Protein AF-A0A7J8MXB5-F1 (afdb_monomer_lite)

InterPro domains:
  IPR004883 Lateral organ boundaries, LOB [PF03195] (1-65)
  IPR004883 Lateral organ boundaries, LOB [PS50891] (1-70)

Structure (mmCIF, N/CA/C/O backbone):
data_AF-A0A7J8MXB5-F1
#
_entry.id   AF-A0A7J8MXB5-F1
#
loop_
_atom_site.group_PDB
_atom_site.id
_atom_site.type_symbol
_atom_site.label_atom_id
_atom_site.label_alt_id
_atom_site.label_comp_id
_atom_site.label_asym_id
_atom_site.label_entity_id
_atom_site.label_seq_id
_atom_site.pdbx_PDB_ins_code
_atom_site.Cartn_x
_atom_site.Cartn_y
_atom_site.Cartn_z
_atom_site.occupancy
_atom_site.B_iso_or_equiv
_atom_site.auth_seq_id
_atom_site.auth_comp_id
_atom_site.auth_asym_id
_atom_site.auth_atom_id
_atom_site.pdbx_PDB_model_num
ATOM 1 N N . MET A 1 1 ? 14.867 -11.704 -12.154 1.00 53.66 1 MET A N 1
ATOM 2 C CA . MET A 1 1 ? 14.659 -10.820 -13.336 1.00 53.66 1 MET A CA 1
ATOM 3 C C . MET A 1 1 ? 13.884 -11.585 -14.400 1.00 53.66 1 MET A C 1
ATOM 5 O O . MET A 1 1 ? 14.444 -12.174 -15.319 1.00 53.66 1 MET A O 1
ATOM 9 N N . HIS A 1 2 ? 12.575 -11.680 -14.184 1.00 57.00 2 HIS A N 1
ATOM 10 C CA . HIS A 1 2 ? 11.667 -12.396 -15.070 1.00 57.00 2 HIS A CA 1
ATOM 11 C C . HIS A 1 2 ? 11.411 -11.566 -16.338 1.00 57.00 2 HIS A C 1
ATOM 13 O O . HIS A 1 2 ? 11.584 -10.350 -16.332 1.00 57.00 2 HIS A O 1
ATOM 19 N N . LYS A 1 3 ? 10.995 -12.223 -17.426 1.00 61.03 3 LYS A N 1
ATOM 20 C CA . LYS A 1 3 ? 10.755 -11.706 -18.795 1.00 61.03 3 LYS A CA 1
ATOM 21 C C . LYS A 1 3 ? 9.929 -10.403 -18.938 1.00 61.03 3 LYS A C 1
ATOM 23 O O . LYS A 1 3 ? 9.756 -9.943 -20.058 1.00 61.03 3 LYS A O 1
ATOM 28 N N . LEU A 1 4 ? 9.416 -9.837 -17.846 1.00 62.06 4 LEU A N 1
ATOM 29 C CA . LEU A 1 4 ? 8.468 -8.723 -17.781 1.00 62.06 4 LEU A CA 1
ATOM 30 C C . LEU A 1 4 ? 9.006 -7.396 -18.324 1.00 62.06 4 LEU A C 1
ATOM 32 O O . LEU A 1 4 ? 8.323 -6.754 -19.112 1.00 62.06 4 LEU A O 1
ATOM 36 N N . PHE A 1 5 ? 10.211 -6.976 -17.932 1.00 65.62 5 PHE A N 1
ATOM 37 C CA . PHE A 1 5 ? 10.721 -5.659 -18.347 1.00 65.62 5 PHE A CA 1
ATOM 38 C C . PHE A 1 5 ? 11.669 -5.733 -19.543 1.00 65.62 5 PHE A C 1
ATOM 40 O O . PHE A 1 5 ? 11.695 -4.820 -20.365 1.00 65.62 5 PHE A O 1
ATOM 47 N N . GLY A 1 6 ? 12.425 -6.825 -19.673 1.00 81.62 6 GLY A N 1
ATOM 48 C CA . GLY A 1 6 ? 13.492 -6.944 -20.664 1.00 81.62 6 GLY A CA 1
ATOM 49 C C . GLY A 1 6 ? 14.683 -6.028 -20.343 1.00 81.62 6 GLY A C 1
ATOM 50 O O . GLY A 1 6 ? 14.540 -4.847 -20.023 1.00 81.62 6 GLY A O 1
ATOM 51 N N . MET A 1 7 ? 15.900 -6.564 -20.447 1.00 83.50 7 MET A N 1
ATOM 52 C CA . MET A 1 7 ? 17.116 -5.848 -20.032 1.00 83.50 7 MET A CA 1
ATOM 53 C C . MET A 1 7 ? 17.335 -4.526 -20.781 1.00 83.50 7 MET A C 1
ATOM 55 O O . MET A 1 7 ? 17.781 -3.553 -20.181 1.00 83.50 7 MET A O 1
ATOM 59 N N . ALA A 1 8 ? 16.977 -4.453 -22.067 1.00 87.19 8 ALA A N 1
ATOM 60 C CA . ALA A 1 8 ? 17.125 -3.233 -22.861 1.00 87.19 8 ALA A CA 1
ATOM 61 C C . ALA A 1 8 ? 16.284 -2.065 -22.312 1.00 87.19 8 ALA A C 1
ATOM 63 O O . ALA A 1 8 ? 16.777 -0.939 -22.225 1.00 87.19 8 ALA A O 1
ATOM 64 N N . ASN A 1 9 ? 15.047 -2.332 -21.884 1.00 88.12 9 ASN A N 1
ATOM 65 C CA . ASN A 1 9 ? 14.165 -1.302 -21.334 1.00 88.12 9 ASN A CA 1
ATOM 66 C C . ASN A 1 9 ? 14.612 -0.875 -19.936 1.00 88.12 9 ASN A C 1
ATOM 68 O O . ASN A 1 9 ? 14.613 0.319 -19.642 1.00 88.12 9 ASN A O 1
ATOM 72 N N . VAL A 1 10 ? 15.066 -1.821 -19.106 1.00 90.88 10 VAL A N 1
ATOM 73 C CA . VAL A 1 10 ? 15.642 -1.504 -17.790 1.00 90.88 10 VAL A CA 1
ATOM 74 C C . VAL A 1 10 ? 16.877 -0.626 -17.941 1.00 90.88 10 VAL A C 1
ATOM 76 O O . VAL A 1 10 ? 16.955 0.429 -17.323 1.00 90.88 10 VAL A O 1
ATOM 79 N N . ILE A 1 11 ? 17.811 -0.984 -18.824 1.00 91.38 11 ILE A N 1
ATOM 80 C CA . ILE A 1 11 ? 19.003 -0.169 -19.082 1.00 91.38 11 ILE A CA 1
ATOM 81 C C . ILE A 1 11 ? 18.613 1.228 -19.592 1.00 91.38 11 ILE A C 1
ATOM 83 O O . ILE A 1 11 ? 19.203 2.222 -19.165 1.00 91.38 11 ILE A O 1
ATOM 87 N N . LYS A 1 12 ? 17.616 1.326 -20.483 1.00 93.31 12 LYS A N 1
ATOM 88 C CA . LYS A 1 12 ? 17.109 2.614 -20.979 1.00 93.31 12 LYS A CA 1
ATOM 89 C C . LYS A 1 12 ? 16.546 3.471 -19.843 1.00 93.31 12 LYS A C 1
ATOM 91 O O . LYS A 1 12 ? 16.891 4.645 -19.775 1.00 93.31 12 LYS A O 1
ATOM 96 N N . LEU A 1 13 ? 15.752 2.886 -18.944 1.00 92.56 13 LEU A N 1
ATOM 97 C CA . LEU A 1 13 ? 15.196 3.555 -17.765 1.00 92.56 13 LEU A CA 1
ATOM 98 C C . LEU A 1 13 ? 16.296 4.023 -16.804 1.00 92.56 13 LEU A C 1
ATOM 100 O O . LEU A 1 13 ? 16.325 5.185 -16.424 1.00 92.56 13 LEU A O 1
ATOM 104 N N . ILE A 1 14 ? 17.254 3.163 -16.458 1.00 94.94 14 ILE A N 1
ATOM 105 C CA . ILE A 1 14 ? 18.340 3.524 -15.535 1.00 94.94 14 ILE A CA 1
ATOM 106 C C . ILE A 1 14 ? 19.202 4.669 -16.090 1.00 94.94 14 ILE A C 1
ATOM 108 O O . ILE A 1 14 ? 19.686 5.512 -15.334 1.00 94.94 14 ILE A O 1
ATOM 112 N N . ARG A 1 15 ? 19.375 4.748 -17.414 1.00 94.38 15 ARG A N 1
ATOM 113 C CA . ARG A 1 15 ? 20.119 5.838 -18.066 1.00 94.38 15 ARG A CA 1
ATOM 114 C C . ARG A 1 15 ? 19.418 7.198 -17.996 1.00 94.38 15 ARG A C 1
ATOM 116 O O . ARG A 1 15 ? 20.116 8.201 -18.107 1.00 94.38 15 ARG A O 1
ATOM 123 N N . THR A 1 16 ? 18.096 7.262 -17.805 1.00 95.31 16 THR A N 1
ATOM 124 C CA . THR A 1 16 ? 17.389 8.552 -17.659 1.00 95.31 16 THR A CA 1
ATOM 125 C C . THR A 1 16 ? 17.649 9.204 -16.301 1.00 95.31 16 THR A C 1
ATOM 127 O O . THR A 1 16 ? 17.537 10.423 -16.159 1.00 95.31 16 THR A O 1
ATOM 130 N N . LEU A 1 17 ? 18.038 8.408 -15.303 1.00 95.38 17 LEU A N 1
ATOM 131 C CA . LEU A 1 17 ? 18.359 8.882 -13.965 1.00 95.38 17 LEU A CA 1
ATOM 132 C C . LEU A 1 17 ? 19.754 9.522 -13.970 1.00 95.38 17 LEU A C 1
ATOM 134 O O . LEU A 1 17 ? 20.738 8.897 -14.361 1.00 95.38 17 LEU A O 1
ATOM 138 N N . LYS A 1 18 ? 19.857 10.782 -13.535 1.00 93.19 18 LYS A N 1
ATOM 139 C CA . LYS A 1 18 ? 21.147 11.496 -13.442 1.00 93.19 18 LYS A CA 1
ATOM 140 C C . LYS A 1 18 ? 21.919 11.139 -12.170 1.00 93.19 18 LYS A C 1
ATOM 142 O O . LYS A 1 18 ? 23.135 11.004 -12.206 1.00 93.19 18 LYS A O 1
ATOM 147 N N . ASP A 1 19 ? 21.195 10.962 -11.073 1.00 95.62 19 ASP A N 1
ATOM 148 C CA . ASP A 1 19 ? 21.736 10.678 -9.745 1.00 95.62 19 ASP A CA 1
ATOM 149 C C . ASP A 1 19 ? 22.098 9.184 -9.601 1.00 95.62 19 ASP A C 1
ATOM 151 O O . ASP A 1 19 ? 21.213 8.334 -9.759 1.00 95.62 19 ASP A O 1
ATOM 155 N N . PRO A 1 20 ? 23.365 8.842 -9.296 1.00 91.94 20 PRO A N 1
ATOM 156 C CA . PRO A 1 20 ? 23.789 7.462 -9.067 1.00 91.94 20 PRO A CA 1
ATOM 157 C C . PRO A 1 20 ? 23.005 6.744 -7.960 1.00 91.94 20 PRO A C 1
ATOM 159 O O . PRO A 1 20 ? 22.647 5.582 -8.133 1.00 91.94 20 PRO A O 1
ATOM 162 N N . SER A 1 21 ? 22.652 7.429 -6.867 1.00 92.44 21 SER A N 1
ATOM 163 C CA . SER A 1 21 ? 21.913 6.813 -5.754 1.00 92.44 21 SER A CA 1
ATOM 164 C C . SER A 1 21 ? 20.517 6.345 -6.185 1.00 92.44 21 SER A C 1
ATOM 166 O O . SER A 1 21 ? 20.053 5.267 -5.806 1.00 92.44 21 SER A O 1
ATOM 168 N N . LYS A 1 22 ? 19.870 7.113 -7.071 1.00 95.06 22 LYS A N 1
ATOM 169 C CA . LYS A 1 22 ? 18.563 6.773 -7.644 1.00 95.06 22 LYS A CA 1
ATOM 170 C C . LYS A 1 22 ? 18.651 5.608 -8.620 1.00 95.06 22 LYS A C 1
ATOM 172 O O . LYS A 1 22 ? 17.698 4.840 -8.694 1.00 95.06 22 LYS A O 1
ATOM 177 N N . LYS A 1 23 ? 19.767 5.447 -9.344 1.00 95.06 23 LYS A N 1
ATOM 178 C CA . LYS A 1 23 ? 19.990 4.279 -10.218 1.00 95.06 23 LYS A CA 1
ATOM 179 C C . LYS A 1 23 ? 20.019 2.989 -9.414 1.00 95.06 23 LYS A C 1
ATOM 181 O O . LYS A 1 23 ? 19.353 2.028 -9.786 1.00 95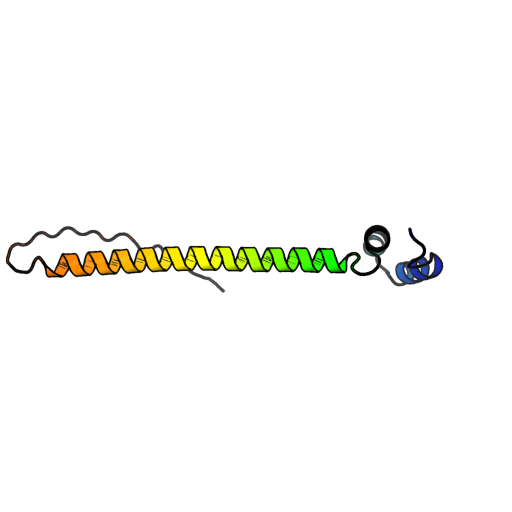.06 23 LYS A O 1
ATOM 186 N N . ASP A 1 24 ? 20.734 3.002 -8.297 1.00 93.25 24 ASP A N 1
ATOM 187 C CA . ASP A 1 24 ? 20.845 1.852 -7.405 1.00 93.25 24 ASP A CA 1
ATOM 188 C C . ASP A 1 24 ? 19.500 1.483 -6.777 1.00 93.25 24 ASP A C 1
ATOM 190 O O . ASP A 1 24 ? 19.120 0.310 -6.758 1.00 93.25 24 ASP A O 1
ATOM 194 N N . ILE A 1 25 ? 18.754 2.485 -6.299 1.00 95.38 25 ILE A N 1
ATOM 195 C CA . ILE A 1 25 ? 17.399 2.285 -5.773 1.00 95.38 25 ILE A CA 1
ATOM 196 C C . ILE A 1 25 ? 16.492 1.721 -6.867 1.00 95.38 25 ILE A C 1
ATOM 198 O O . ILE A 1 25 ? 15.878 0.681 -6.657 1.00 95.38 25 ILE A O 1
ATOM 202 N N . ALA A 1 26 ? 16.460 2.345 -8.047 1.00 94.94 26 ALA A N 1
ATOM 203 C CA . ALA A 1 26 ? 15.621 1.903 -9.154 1.00 94.94 26 ALA A CA 1
ATOM 204 C C . ALA A 1 26 ? 15.936 0.463 -9.576 1.00 94.94 26 ALA A C 1
ATOM 206 O O . ALA A 1 26 ? 15.018 -0.325 -9.774 1.00 94.94 26 ALA A O 1
ATOM 207 N N . MET A 1 27 ? 17.215 0.086 -9.661 1.00 93.75 27 MET A N 1
ATOM 208 C CA . MET A 1 27 ? 17.599 -1.278 -10.022 1.00 93.75 27 MET A CA 1
ATOM 209 C C . MET A 1 27 ? 17.114 -2.296 -8.983 1.00 93.75 27 MET A C 1
ATOM 211 O O . MET A 1 27 ? 16.540 -3.320 -9.354 1.00 93.75 27 MET A O 1
ATOM 215 N N . ARG A 1 28 ? 17.289 -2.006 -7.685 1.00 93.25 28 ARG A N 1
ATOM 216 C CA . ARG A 1 28 ? 16.777 -2.864 -6.605 1.00 93.25 28 ARG A CA 1
ATOM 217 C C . ARG A 1 28 ? 15.254 -2.975 -6.647 1.00 93.25 28 ARG A C 1
ATOM 219 O O . ARG A 1 28 ? 14.735 -4.086 -6.584 1.00 93.25 28 ARG A O 1
ATOM 226 N N . THR A 1 29 ? 14.555 -1.853 -6.807 1.00 94.00 29 THR A N 1
ATOM 227 C CA . THR A 1 29 ? 13.091 -1.817 -6.893 1.00 94.00 29 THR A CA 1
ATOM 228 C C . THR A 1 29 ? 12.586 -2.640 -8.073 1.00 94.00 29 THR A C 1
ATOM 230 O O . THR A 1 29 ? 11.743 -3.508 -7.880 1.00 94.00 29 THR A O 1
ATOM 233 N N . ILE A 1 30 ? 13.157 -2.460 -9.269 1.00 93.12 30 ILE A N 1
ATOM 234 C CA . ILE A 1 30 ? 12.762 -3.214 -10.469 1.00 93.12 30 ILE A CA 1
ATOM 235 C C . ILE A 1 30 ? 12.920 -4.719 -10.251 1.00 93.12 30 ILE A C 1
ATOM 237 O O . ILE A 1 30 ? 12.051 -5.483 -10.667 1.00 93.12 30 ILE A O 1
ATOM 241 N N . VAL A 1 31 ? 14.006 -5.167 -9.610 1.00 91.69 31 VAL A N 1
ATOM 242 C CA . VAL A 1 31 ? 14.207 -6.593 -9.301 1.00 91.69 31 VAL A CA 1
ATOM 243 C C . VAL A 1 31 ? 13.102 -7.103 -8.380 1.00 91.69 31 VAL A C 1
ATOM 245 O O . VAL A 1 31 ? 12.437 -8.080 -8.721 1.00 91.69 31 VAL A O 1
ATOM 248 N N . VAL A 1 32 ? 12.862 -6.413 -7.264 1.00 92.75 32 VAL A N 1
ATOM 249 C CA . VAL A 1 32 ? 11.855 -6.811 -6.273 1.00 92.75 32 VAL A CA 1
ATOM 250 C C . VAL A 1 32 ? 10.449 -6.832 -6.881 1.00 92.75 32 VAL A C 1
ATOM 252 O O . VAL A 1 32 ? 9.740 -7.827 -6.743 1.00 92.75 32 VAL A O 1
ATOM 255 N N . GLU A 1 33 ? 10.054 -5.790 -7.611 1.00 92.69 33 GLU A N 1
ATOM 256 C CA . GLU A 1 33 ? 8.737 -5.706 -8.254 1.00 92.69 33 GLU A CA 1
ATOM 257 C C . GLU A 1 33 ? 8.558 -6.748 -9.364 1.00 92.69 33 GLU A C 1
ATOM 259 O O . GLU A 1 33 ? 7.480 -7.331 -9.505 1.00 92.69 33 GLU A O 1
ATOM 264 N N . SER A 1 34 ? 9.617 -7.029 -10.132 1.00 91.50 34 SER A N 1
ATOM 265 C CA . SER A 1 34 ? 9.600 -8.095 -11.142 1.00 91.50 34 SER A CA 1
ATOM 266 C C . SER A 1 34 ? 9.354 -9.458 -10.511 1.00 91.50 34 SER A C 1
ATOM 268 O O . SER A 1 34 ? 8.600 -10.258 -11.059 1.00 91.50 34 SER A O 1
ATOM 270 N N . ASP A 1 35 ? 9.995 -9.731 -9.377 1.00 91.69 35 ASP A N 1
ATOM 271 C CA . ASP A 1 35 ? 9.859 -11.002 -8.674 1.00 91.69 35 ASP A CA 1
ATOM 272 C C . ASP A 1 35 ? 8.483 -11.109 -7.990 1.00 91.69 35 ASP A C 1
ATOM 274 O O . ASP A 1 35 ? 7.880 -12.182 -7.993 1.00 91.69 35 ASP A O 1
ATOM 278 N N . MET A 1 36 ? 7.935 -10.002 -7.473 1.00 93.19 36 MET A N 1
ATOM 279 C CA . MET A 1 36 ? 6.551 -9.940 -6.980 1.00 93.19 36 MET A CA 1
ATOM 280 C C . MET A 1 36 ? 5.553 -10.256 -8.092 1.00 93.19 36 MET A C 1
ATOM 282 O O . MET A 1 36 ? 4.698 -11.118 -7.914 1.00 93.19 36 MET A O 1
ATOM 286 N N . ARG A 1 37 ? 5.687 -9.623 -9.263 1.00 92.81 37 ARG A N 1
ATOM 287 C CA . ARG A 1 37 ? 4.805 -9.885 -10.408 1.00 92.81 37 ARG A CA 1
ATOM 288 C C . ARG A 1 37 ? 5.011 -11.276 -11.012 1.00 92.81 37 ARG A C 1
ATOM 290 O O . ARG A 1 37 ? 4.081 -11.846 -11.560 1.00 92.81 37 ARG A O 1
ATOM 297 N N . ALA A 1 38 ? 6.199 -11.863 -10.898 1.00 91.44 38 ALA A N 1
ATOM 298 C CA . ALA A 1 38 ? 6.403 -13.252 -11.301 1.00 91.44 38 ALA A CA 1
ATOM 299 C C . ALA A 1 38 ? 5.648 -14.242 -10.398 1.00 91.44 38 ALA A C 1
ATOM 301 O O . ALA A 1 38 ? 5.163 -15.260 -10.884 1.00 91.44 38 ALA A O 1
ATOM 302 N N . LYS A 1 39 ? 5.5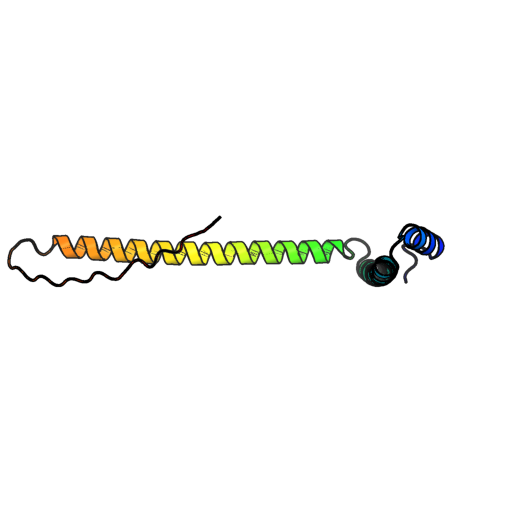48 -13.943 -9.095 1.00 91.75 39 LYS A N 1
ATOM 303 C CA . LYS A 1 39 ? 4.780 -14.734 -8.117 1.00 91.75 39 LYS A CA 1
ATOM 304 C C . LYS A 1 39 ? 3.277 -14.465 -8.190 1.00 91.75 39 LYS A C 1
ATOM 306 O O . LYS A 1 39 ? 2.486 -15.348 -7.880 1.00 91.75 39 LYS A O 1
ATOM 311 N N . ASP A 1 40 ? 2.904 -13.253 -8.580 1.00 93.94 40 ASP A N 1
ATOM 312 C CA . ASP A 1 40 ? 1.531 -12.785 -8.723 1.00 93.94 40 ASP A CA 1
ATOM 313 C C . ASP A 1 40 ? 1.370 -12.016 -10.045 1.00 93.94 40 ASP A C 1
ATOM 315 O O . ASP A 1 40 ? 1.553 -10.794 -10.073 1.00 93.94 40 ASP A O 1
ATOM 319 N N . PRO A 1 41 ? 1.078 -12.719 -11.153 1.00 91.00 41 PRO A N 1
ATOM 320 C CA . PRO A 1 41 ? 1.019 -12.119 -12.485 1.00 91.00 41 PRO A CA 1
ATOM 321 C C . PRO A 1 41 ? 0.023 -10.965 -12.605 1.00 91.00 41 PRO A C 1
ATOM 323 O O . PRO A 1 41 ? 0.329 -9.966 -13.268 1.00 91.00 41 PRO A O 1
ATOM 326 N N . ASP A 1 42 ? -1.121 -11.084 -11.932 1.00 91.50 42 ASP A N 1
ATOM 327 C CA . ASP A 1 42 ? -2.220 -10.127 -12.017 1.00 91.50 42 ASP A CA 1
ATOM 328 C C . ASP A 1 42 ? -2.025 -8.974 -11.024 1.00 91.50 42 ASP A C 1
ATOM 330 O O . ASP A 1 42 ? -2.052 -7.803 -11.414 1.00 91.50 42 ASP A O 1
ATOM 334 N N . GLY A 1 43 ? -1.751 -9.287 -9.753 1.00 93.38 43 GLY A N 1
ATOM 335 C CA . GLY A 1 43 ? -1.683 -8.302 -8.674 1.00 93.38 43 GLY A CA 1
ATOM 336 C C . GLY A 1 43 ? -0.291 -7.729 -8.392 1.00 93.38 43 GLY A C 1
ATOM 337 O O . GLY A 1 43 ? -0.185 -6.576 -7.983 1.00 93.38 43 GLY A O 1
ATOM 338 N N . GLY A 1 44 ? 0.790 -8.473 -8.634 1.00 93.81 44 GLY A N 1
ATOM 339 C CA . GLY A 1 44 ? 2.174 -8.078 -8.346 1.00 93.81 44 GLY A CA 1
ATOM 340 C C . GLY A 1 44 ? 2.363 -7.289 -7.040 1.00 93.81 44 GLY A C 1
ATOM 341 O O . GLY A 1 44 ? 1.850 -7.644 -5.981 1.00 93.81 44 GLY A O 1
ATOM 342 N N . CYS A 1 45 ? 3.107 -6.182 -7.117 1.00 94.56 45 CYS A N 1
ATOM 343 C CA . CYS A 1 45 ? 3.272 -5.256 -5.992 1.00 94.56 45 CYS A CA 1
ATOM 344 C C . CYS A 1 45 ? 1.990 -4.475 -5.648 1.00 94.56 45 CYS A C 1
ATOM 346 O O . CYS A 1 45 ? 1.835 -4.042 -4.509 1.00 94.56 45 CYS A O 1
ATOM 348 N N . TYR A 1 46 ? 1.056 -4.321 -6.593 1.00 96.12 46 TYR A N 1
ATOM 349 C CA . TYR A 1 46 ? -0.185 -3.574 -6.383 1.00 96.12 46 TYR A CA 1
ATOM 350 C C . TYR A 1 46 ? -1.069 -4.229 -5.318 1.00 96.12 46 TYR A C 1
ATOM 352 O O . TYR A 1 46 ? -1.540 -3.539 -4.419 1.00 96.12 46 TYR A O 1
ATOM 360 N N . ARG A 1 47 ? -1.203 -5.561 -5.334 1.00 96.62 47 ARG A N 1
ATOM 361 C CA . ARG A 1 47 ? -1.966 -6.285 -4.304 1.00 96.62 47 ARG A CA 1
ATOM 362 C C . ARG A 1 47 ? -1.386 -6.096 -2.901 1.00 96.62 47 ARG A C 1
ATOM 364 O O . ARG A 1 47 ? -2.138 -5.952 -1.947 1.00 96.62 47 ARG A O 1
ATOM 371 N N . ILE A 1 48 ? -0.058 -6.051 -2.776 1.00 96.00 48 ILE A N 1
ATOM 372 C CA . ILE A 1 48 ? 0.612 -5.794 -1.490 1.00 96.00 48 ILE A CA 1
ATOM 373 C C . ILE A 1 48 ? 0.291 -4.380 -0.995 1.00 96.00 48 ILE A C 1
ATOM 375 O O . ILE A 1 48 ? -0.000 -4.192 0.181 1.00 96.00 48 ILE A O 1
ATOM 379 N N . ILE A 1 49 ? 0.320 -3.390 -1.888 1.00 97.25 49 ILE A N 1
ATOM 380 C CA . ILE A 1 49 ? -0.022 -2.004 -1.547 1.00 97.25 49 ILE A CA 1
ATOM 381 C C . ILE A 1 49 ? -1.479 -1.908 -1.082 1.00 97.25 49 ILE A C 1
ATOM 383 O O . ILE A 1 49 ? -1.736 -1.293 -0.051 1.00 97.25 49 ILE A O 1
ATOM 387 N N . GLN A 1 50 ? -2.411 -2.541 -1.799 1.00 98.12 50 GLN A N 1
ATOM 388 C CA . GLN A 1 50 ? -3.828 -2.553 -1.424 1.00 98.12 50 GLN A CA 1
ATOM 389 C C . GLN A 1 50 ? -4.064 -3.211 -0.063 1.00 98.12 50 GLN A C 1
ATOM 391 O O . GLN A 1 50 ? -4.815 -2.687 0.750 1.00 98.12 50 GLN A O 1
ATOM 396 N N . GLU A 1 51 ? -3.396 -4.332 0.202 1.00 97.62 51 GLU A N 1
ATOM 397 C CA . GLU A 1 51 ? -3.482 -5.019 1.490 1.00 97.62 51 GLU A CA 1
ATOM 398 C C . GLU A 1 51 ? -2.986 -4.124 2.637 1.00 97.62 51 GLU A C 1
ATOM 400 O O . GLU A 1 51 ? -3.645 -4.003 3.666 1.00 97.62 51 GLU A O 1
ATOM 405 N N . LEU A 1 52 ? -1.860 -3.429 2.448 1.00 98.38 52 LEU A N 1
ATOM 406 C CA . LEU A 1 52 ? -1.347 -2.486 3.445 1.00 98.38 52 LEU A CA 1
ATOM 407 C C . LEU A 1 52 ? -2.289 -1.295 3.659 1.00 98.38 52 LEU A C 1
ATOM 409 O O . LEU A 1 52 ? -2.481 -0.875 4.797 1.00 98.38 52 LEU A O 1
ATOM 413 N N . GLN A 1 53 ? -2.888 -0.765 2.591 1.00 98.69 53 GLN A N 1
ATOM 414 C CA . GLN A 1 53 ? -3.882 0.308 2.685 1.00 98.69 53 GLN A CA 1
ATOM 415 C C . GLN A 1 53 ? -5.108 -0.144 3.477 1.00 98.69 53 GLN A C 1
ATOM 417 O O . GLN A 1 53 ? -5.505 0.534 4.420 1.00 98.69 53 GLN A O 1
ATOM 422 N N . HIS A 1 54 ? -5.636 -1.329 3.174 1.00 98.56 54 HIS A N 1
ATOM 423 C CA . HIS A 1 54 ? -6.756 -1.897 3.913 1.00 98.56 54 HIS A CA 1
ATOM 424 C C . HIS A 1 54 ? -6.424 -2.098 5.398 1.00 98.56 54 HIS A C 1
ATOM 426 O O . HIS A 1 54 ? -7.221 -1.762 6.271 1.00 98.56 54 HIS A O 1
ATOM 432 N N . GLN A 1 55 ? -5.218 -2.586 5.708 1.00 98.69 55 GLN A N 1
ATOM 433 C CA . GLN A 1 55 ? -4.775 -2.723 7.094 1.00 98.69 55 GLN A CA 1
ATOM 434 C C . GLN A 1 55 ? -4.701 -1.378 7.819 1.00 98.69 55 GLN A C 1
ATOM 436 O O . GLN A 1 55 ? -5.076 -1.318 8.988 1.00 98.69 55 GLN A O 1
ATOM 441 N N . ILE A 1 56 ? -4.240 -0.313 7.159 1.00 98.75 56 ILE A N 1
ATOM 442 C CA . ILE A 1 56 ? -4.237 1.038 7.736 1.00 98.75 56 ILE A CA 1
ATOM 443 C C . ILE A 1 56 ? -5.672 1.469 8.056 1.00 98.75 56 ILE A C 1
ATOM 445 O O . ILE A 1 56 ? -5.956 1.779 9.211 1.00 98.75 56 ILE A O 1
ATOM 449 N N . GLU A 1 57 ? -6.583 1.381 7.087 1.00 98.69 57 GLU A N 1
ATOM 450 C CA . GLU A 1 57 ? -7.994 1.760 7.254 1.00 98.69 57 GLU A CA 1
ATOM 451 C C . GLU A 1 57 ? -8.668 0.993 8.404 1.00 98.69 57 GLU A C 1
ATOM 453 O O . GLU A 1 57 ? -9.365 1.574 9.237 1.00 98.69 57 GLU A O 1
ATOM 458 N N . CYS A 1 58 ? -8.430 -0.320 8.504 1.00 98.62 58 CYS A N 1
ATOM 459 C CA . CYS A 1 58 ? -8.960 -1.127 9.600 1.00 98.62 58 CYS A CA 1
ATOM 460 C C . CYS A 1 58 ? -8.450 -0.665 10.969 1.00 98.62 58 CYS A C 1
ATOM 462 O O . CYS A 1 58 ? -9.215 -0.657 11.935 1.00 98.62 58 CYS A O 1
ATOM 464 N N . LYS A 1 59 ? -7.169 -0.294 11.070 1.00 98.62 59 LYS A N 1
ATOM 465 C CA . LYS A 1 59 ? -6.580 0.161 12.336 1.00 98.62 59 LYS A CA 1
ATOM 466 C C . LYS A 1 59 ? -7.042 1.559 12.719 1.00 98.62 59 LYS A C 1
ATOM 468 O O . LYS A 1 59 ? -7.277 1.801 13.900 1.00 98.62 59 LYS A O 1
ATOM 473 N N . GLU A 1 60 ? -7.227 2.447 11.752 1.00 98.62 60 GLU A N 1
ATOM 474 C CA . GLU A 1 60 ? -7.825 3.763 11.992 1.00 98.62 60 GLU A CA 1
ATOM 475 C C . GLU A 1 60 ? -9.262 3.619 12.518 1.00 98.62 60 GLU A C 1
ATOM 477 O O . GLU A 1 60 ? -9.590 4.173 13.566 1.00 98.62 60 GLU A O 1
ATOM 482 N N . ALA A 1 61 ? -10.080 2.762 11.896 1.00 98.31 61 ALA A N 1
ATOM 483 C CA . ALA A 1 61 ? -11.439 2.487 12.367 1.00 98.31 61 ALA A CA 1
ATOM 484 C C . ALA A 1 61 ? -11.479 1.864 13.779 1.00 98.31 61 ALA A C 1
ATOM 486 O O . ALA A 1 61 ? -12.378 2.152 14.578 1.00 98.31 61 ALA A O 1
ATOM 487 N N . GLU A 1 62 ? -10.512 1.003 14.111 1.00 98.50 62 GLU A N 1
ATOM 488 C CA . GLU A 1 62 ? -10.373 0.435 15.455 1.00 98.50 62 GLU A CA 1
ATOM 489 C C . GLU A 1 62 ? -10.056 1.518 16.497 1.00 98.50 62 GLU A C 1
ATOM 491 O O . GLU A 1 62 ? -10.685 1.555 17.561 1.00 98.50 62 GLU A O 1
ATOM 496 N N . LEU A 1 63 ? -9.132 2.431 16.181 1.00 98.50 63 LEU A N 1
ATOM 497 C CA . LEU A 1 63 ? -8.798 3.563 17.046 1.00 98.50 63 LEU A CA 1
ATOM 498 C C . LEU A 1 63 ? -10.000 4.482 17.265 1.00 98.50 63 LEU A C 1
ATOM 500 O O . LEU A 1 63 ? -10.308 4.817 18.411 1.00 98.50 63 LEU A O 1
ATOM 504 N N . ASP A 1 64 ? -10.727 4.823 16.204 1.00 98.19 64 ASP A N 1
ATOM 505 C CA . ASP A 1 64 ? -11.925 5.662 16.289 1.00 98.19 64 ASP A CA 1
ATOM 506 C C . ASP A 1 64 ? -12.981 5.052 17.214 1.00 98.19 64 ASP A C 1
ATOM 508 O O . ASP A 1 64 ? -13.567 5.737 18.060 1.00 98.19 64 ASP A O 1
ATOM 512 N N . LYS A 1 65 ? -13.178 3.732 17.133 1.00 98.19 65 LYS A N 1
ATOM 513 C CA . LYS A 1 65 ? -14.086 3.008 18.028 1.00 98.19 65 LYS A CA 1
ATOM 514 C C . LYS A 1 65 ? -13.648 3.095 19.492 1.00 98.19 65 LYS A C 1
ATOM 516 O O . LYS A 1 65 ? -14.496 3.244 20.381 1.00 98.19 65 LYS A O 1
ATOM 521 N N . ILE A 1 66 ? -12.348 2.997 19.766 1.00 98.25 66 ILE A N 1
ATOM 522 C CA . ILE A 1 66 ? -11.804 3.134 21.123 1.00 98.25 66 ILE A CA 1
ATOM 523 C C . ILE A 1 66 ? -12.030 4.559 21.635 1.00 98.25 66 ILE A C 1
ATOM 525 O O . ILE A 1 66 ? -12.560 4.729 22.737 1.00 98.25 66 ILE A O 1
ATOM 529 N N . TYR A 1 67 ? -11.710 5.580 20.837 1.00 97.88 67 TYR A N 1
ATOM 530 C CA . TYR A 1 67 ? -11.937 6.977 21.209 1.00 97.88 67 TYR A CA 1
ATOM 531 C C . TYR A 1 67 ? -13.411 7.272 21.482 1.00 97.88 67 TYR A C 1
ATOM 533 O O . TYR A 1 67 ? -13.737 7.863 22.516 1.00 97.88 67 TYR A O 1
ATOM 541 N N . TYR A 1 68 ? -14.306 6.792 20.618 1.00 97.56 68 TYR A N 1
ATOM 542 C CA . TYR A 1 68 ? -15.748 6.898 20.818 1.00 97.56 68 TYR A CA 1
ATOM 543 C C . TYR A 1 68 ? -16.188 6.249 22.138 1.00 97.56 68 TYR A C 1
ATOM 545 O O . TYR A 1 68 ? -16.924 6.850 22.923 1.00 97.56 68 TYR A O 1
ATOM 553 N N . THR A 1 69 ? -15.693 5.042 22.425 1.00 97.62 69 THR A N 1
ATOM 554 C CA . THR A 1 69 ? -16.016 4.316 23.662 1.00 97.62 69 THR A CA 1
ATOM 555 C C . THR A 1 69 ? -15.547 5.087 24.894 1.00 97.62 69 THR A C 1
ATOM 557 O O . THR A 1 69 ? -16.313 5.261 25.840 1.00 97.62 69 THR A O 1
ATOM 560 N N . ILE A 1 70 ? -14.318 5.611 24.878 1.00 97.19 70 ILE A N 1
ATOM 561 C CA . ILE A 1 70 ? -13.773 6.425 25.972 1.00 97.19 70 ILE A CA 1
ATOM 562 C C . ILE A 1 70 ? -14.627 7.680 26.191 1.00 97.19 70 ILE A C 1
ATOM 564 O O . ILE A 1 70 ? -14.969 7.995 27.334 1.00 97.19 70 ILE A O 1
ATOM 568 N N . ALA A 1 71 ? -14.994 8.386 25.119 1.00 96.12 71 ALA A N 1
ATOM 569 C CA . ALA A 1 71 ? -15.830 9.580 25.198 1.00 96.12 71 ALA A CA 1
ATOM 570 C C . ALA A 1 71 ? -17.208 9.268 25.805 1.00 96.12 71 ALA A C 1
ATOM 572 O O . ALA A 1 71 ? -17.649 9.962 26.723 1.00 96.12 71 ALA A O 1
ATOM 573 N N . ASN A 1 72 ? -17.847 8.180 25.367 1.00 96.19 72 ASN A N 1
ATOM 574 C CA . ASN A 1 72 ? -19.136 7.738 25.891 1.00 96.19 72 ASN A CA 1
ATOM 575 C C . ASN A 1 72 ? -19.050 7.350 27.379 1.00 96.19 72 ASN A C 1
ATOM 577 O O . ASN A 1 72 ? -19.856 7.808 28.186 1.00 96.19 72 ASN A O 1
ATOM 581 N N . CYS A 1 73 ? -18.030 6.584 27.780 1.00 95.62 73 CYS A N 1
ATOM 582 C CA . CYS A 1 73 ? -17.796 6.225 29.183 1.00 95.62 73 CYS A CA 1
ATOM 583 C C . CYS A 1 73 ? -17.618 7.463 30.080 1.00 95.62 73 CYS A C 1
ATOM 585 O O . CYS A 1 73 ? -18.156 7.523 31.192 1.00 95.62 73 CYS A O 1
ATOM 587 N N . ARG A 1 74 ? -16.890 8.477 29.596 1.00 93.75 74 ARG A N 1
ATOM 588 C CA . ARG A 1 74 ? -16.716 9.756 30.303 1.00 93.75 74 ARG A CA 1
ATOM 589 C C . ARG A 1 74 ? -18.037 10.518 30.421 1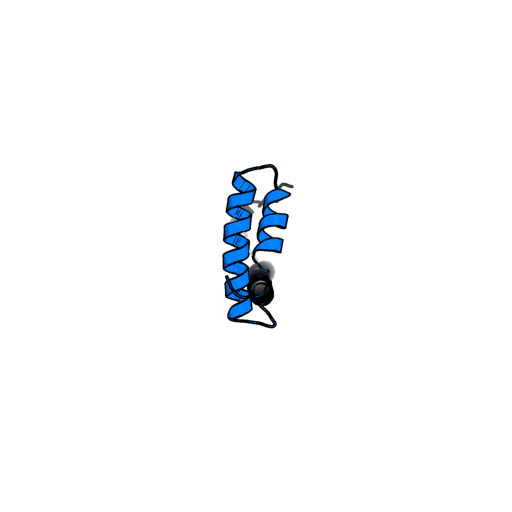.00 93.75 74 ARG A C 1
ATOM 591 O O . ARG A 1 74 ? -18.372 10.962 31.517 1.00 93.75 74 ARG A O 1
ATOM 598 N N . ALA A 1 75 ? -18.805 10.613 29.335 1.00 92.88 75 ALA A N 1
ATOM 599 C CA . ALA A 1 75 ? -20.102 11.291 29.323 1.00 92.88 75 ALA A CA 1
ATOM 600 C C . ALA A 1 75 ? -21.112 10.624 30.274 1.00 92.88 75 ALA A C 1
ATOM 602 O O . ALA A 1 75 ? -21.757 11.304 31.071 1.00 92.88 75 ALA A O 1
ATOM 603 N N . GLN A 1 76 ? -21.190 9.290 30.265 1.00 92.94 76 GLN A N 1
ATOM 604 C CA . GLN A 1 76 ? -22.039 8.522 31.183 1.00 92.94 76 GLN A CA 1
ATOM 605 C C . GLN A 1 76 ? -21.649 8.741 32.645 1.00 92.94 76 GLN A C 1
ATOM 607 O O . GLN A 1 76 ? -22.513 8.909 33.506 1.00 92.94 76 GLN A O 1
ATOM 612 N N . THR A 1 77 ? -20.346 8.767 32.932 1.00 90.94 77 THR A N 1
ATOM 613 C CA . THR A 1 77 ? -19.852 9.021 34.288 1.00 90.94 77 THR A CA 1
ATOM 614 C C . THR A 1 77 ? -20.228 10.427 34.755 1.00 90.94 77 THR A C 1
ATOM 616 O O . THR A 1 77 ? -20.731 10.578 35.867 1.00 90.94 77 THR A O 1
ATOM 619 N N . ALA A 1 78 ? -20.063 11.442 33.900 1.00 89.12 78 ALA A N 1
ATOM 620 C CA . ALA A 1 78 ? -20.463 12.816 34.198 1.00 89.12 78 ALA A CA 1
ATOM 621 C C . ALA A 1 78 ? -21.978 12.941 34.444 1.00 89.12 78 ALA A C 1
ATOM 623 O O . ALA A 1 78 ? -22.389 13.527 35.445 1.00 89.12 78 ALA A O 1
ATOM 624 N N . HIS A 1 79 ? -22.808 12.321 33.598 1.00 88.62 79 HIS A N 1
ATOM 625 C CA . HIS A 1 79 ? -24.264 12.299 33.770 1.00 88.62 79 HIS A CA 1
ATOM 626 C C . HIS A 1 79 ? -24.679 11.621 35.087 1.00 88.62 79 HIS A C 1
ATOM 628 O O . HIS A 1 79 ? -25.545 12.112 35.811 1.00 88.62 79 HIS A O 1
ATOM 634 N N . ARG A 1 80 ? -24.032 10.503 35.448 1.00 85.75 80 ARG A N 1
ATOM 635 C CA . ARG A 1 80 ? -24.300 9.800 36.712 1.00 85.75 80 ARG A CA 1
ATOM 636 C C . ARG A 1 80 ? -23.971 10.663 37.932 1.00 85.75 80 ARG A C 1
ATOM 638 O O . ARG A 1 80 ? -24.726 10.641 38.900 1.00 85.75 80 ARG A O 1
ATOM 645 N N . LEU A 1 81 ? -22.876 11.423 37.885 1.00 82.88 81 LEU A N 1
ATOM 646 C CA . LEU A 1 81 ? -22.503 12.345 38.961 1.00 82.88 81 LEU A CA 1
ATOM 647 C C . LEU A 1 81 ? -23.517 13.491 39.104 1.00 82.88 81 LEU A C 1
ATOM 649 O O . LEU A 1 81 ? -23.907 13.800 40.227 1.00 82.88 81 LEU A O 1
ATOM 653 N N . GLN A 1 82 ? -24.011 14.053 37.994 1.00 78.56 82 GLN A N 1
ATOM 654 C CA . GLN A 1 82 ? -25.056 15.090 38.014 1.00 78.56 82 GLN A CA 1
ATOM 655 C C . GLN A 1 82 ? -26.371 14.583 38.630 1.00 78.56 82 GLN A C 1
ATOM 657 O O . GLN A 1 82 ? -26.961 15.252 39.476 1.00 78.56 82 GLN A O 1
ATOM 662 N N . MET A 1 83 ? -26.798 13.364 38.281 1.00 72.06 83 MET A N 1
ATOM 663 C CA . MET A 1 83 ? -27.993 12.738 38.868 1.00 72.06 83 MET A CA 1
ATOM 664 C C . MET A 1 83 ? -27.845 12.444 40.371 1.00 72.06 83 MET A C 1
ATOM 666 O O . MET A 1 83 ?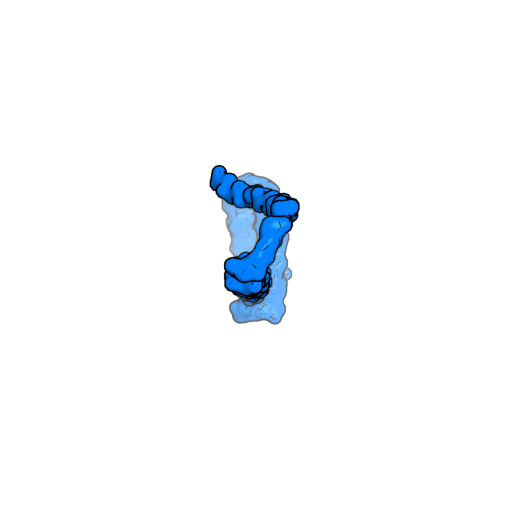 -28.844 12.403 41.086 1.00 72.06 83 MET A O 1
ATOM 670 N N . GLN A 1 84 ? -26.620 12.238 40.871 1.00 60.97 84 GLN A N 1
ATOM 671 C CA . GLN A 1 84 ? -26.363 12.095 42.310 1.00 60.97 84 GLN A CA 1
ATOM 672 C C . GLN A 1 84 ? -26.379 13.440 43.051 1.00 60.97 84 GLN A C 1
ATOM 674 O O . GLN A 1 84 ? -26.736 13.461 44.225 1.00 60.97 84 GLN A O 1
ATOM 679 N N . THR A 1 85 ? -26.061 14.562 42.390 1.00 54.50 85 THR A N 1
ATOM 680 C CA . THR A 1 85 ? -26.039 15.887 43.044 1.00 54.50 85 THR A CA 1
ATOM 681 C C . THR A 1 85 ? -27.441 16.460 43.287 1.00 54.50 85 THR A C 1
ATOM 683 O O . THR A 1 85 ? -27.613 17.256 44.197 1.00 54.50 85 THR A O 1
ATOM 686 N N . GLN A 1 86 ? -28.460 16.031 42.533 1.00 45.16 86 GLN A N 1
ATOM 687 C CA . GLN A 1 86 ? -29.854 16.473 42.722 1.00 45.16 86 GLN A CA 1
ATOM 688 C C . GLN A 1 86 ? -30.631 15.704 43.809 1.00 45.16 86 GLN A C 1
ATOM 690 O O . GLN A 1 86 ? -31.782 16.034 44.069 1.00 45.16 86 GLN A O 1
ATOM 695 N N . LYS A 1 87 ? -30.043 14.683 44.453 1.00 42.00 87 LYS A N 1
ATOM 696 C CA . LYS A 1 87 ? -30.687 13.958 45.572 1.00 42.00 87 LYS A CA 1
ATOM 697 C C . LYS A 1 87 ? -30.297 14.476 46.962 1.00 42.00 87 LYS A C 1
ATOM 699 O O . LYS A 1 87 ? -30.689 13.872 47.954 1.00 42.00 87 LYS A O 1
ATOM 704 N N . ILE A 1 88 ? -29.535 15.566 47.032 1.00 44.47 88 ILE A N 1
ATOM 705 C CA . ILE A 1 88 ? -29.108 16.216 48.276 1.00 44.47 88 ILE A CA 1
ATOM 706 C C . ILE A 1 88 ? -29.573 17.678 48.214 1.00 44.47 88 ILE A C 1
ATOM 708 O O . ILE A 1 88 ? -28.762 18.576 48.033 1.00 44.47 88 ILE A O 1
ATOM 712 N N . ASP A 1 89 ? -30.885 17.917 48.260 1.00 40.22 89 ASP A N 1
ATOM 713 C CA . ASP A 1 89 ? -31.432 19.270 48.494 1.00 40.22 89 ASP A CA 1
ATOM 714 C C . ASP A 1 89 ? -32.422 19.321 49.670 1.00 40.22 89 ASP A C 1
ATOM 716 O O . ASP A 1 89 ? -33.021 20.351 49.941 1.00 40.22 89 ASP A O 1
ATOM 720 N N . ASP A 1 90 ? -32.515 18.247 50.457 1.00 41.38 90 ASP A N 1
ATOM 721 C CA . ASP A 1 90 ? -33.123 18.299 51.788 1.00 41.38 90 ASP A CA 1
ATOM 722 C C . ASP A 1 90 ? -32.029 18.097 52.846 1.00 41.38 90 ASP A C 1
ATOM 724 O O . ASP A 1 90 ? -31.900 17.032 53.447 1.00 41.38 90 ASP A O 1
ATOM 728 N N . GLY A 1 91 ? -31.216 19.134 53.059 1.00 45.38 91 GLY A N 1
ATOM 729 C CA . GLY A 1 91 ? -30.441 19.296 54.293 1.00 45.38 91 GLY A CA 1
ATOM 730 C C . GLY A 1 91 ? -28.931 19.039 54.216 1.00 45.38 91 GLY A C 1
ATOM 731 O O . GLY A 1 91 ? -28.463 17.967 53.849 1.00 45.38 91 GLY A O 1
ATOM 732 N N . ASP A 1 92 ? -28.204 20.046 54.699 1.00 40.12 92 ASP A N 1
ATOM 733 C CA . ASP A 1 92 ? -26.830 20.037 55.207 1.00 40.12 92 ASP A CA 1
ATOM 734 C C . ASP A 1 92 ? -25.639 20.002 54.233 1.00 40.12 92 ASP A C 1
ATOM 736 O O . ASP A 1 92 ? -25.095 18.985 53.811 1.00 40.12 92 ASP A O 1
ATOM 740 N N . HIS A 1 93 ? -25.165 21.229 53.998 1.00 54.66 93 HIS A N 1
ATOM 741 C CA . HIS A 1 93 ? -23.772 21.669 53.977 1.00 54.66 93 HIS A CA 1
ATOM 742 C C . HIS A 1 93 ? -22.700 20.584 54.216 1.00 54.66 93 HIS A C 1
ATOM 744 O O . HIS A 1 93 ? -22.348 20.258 55.348 1.00 54.66 93 HIS A O 1
ATOM 750 N N . CYS A 1 94 ? -22.040 20.156 53.138 1.00 45.47 94 CYS A N 1
ATOM 751 C CA . CYS A 1 94 ? -20.638 19.753 53.202 1.00 45.47 94 CYS A CA 1
ATOM 752 C C . CYS A 1 94 ? -19.922 20.111 51.893 1.00 45.47 94 CYS A C 1
ATOM 754 O O . CYS A 1 94 ? -20.141 19.512 50.840 1.00 45.47 94 CYS A O 1
ATOM 756 N N . GLN A 1 95 ? -19.058 21.125 51.960 1.00 49.97 95 GLN A N 1
ATOM 757 C CA . GLN A 1 95 ? -18.095 21.458 50.916 1.00 49.97 95 GLN A CA 1
ATOM 758 C C . GLN A 1 95 ? -17.012 20.378 50.853 1.00 49.97 95 GLN A C 1
ATOM 760 O O . GLN A 1 95 ? -16.163 20.289 51.734 1.00 49.97 95 GLN A O 1
ATOM 765 N N . MET A 1 96 ? -16.987 19.613 49.765 1.00 43.75 96 MET A N 1
ATOM 766 C CA . MET A 1 96 ? -15.799 18.877 49.339 1.00 43.75 96 MET A CA 1
ATOM 767 C C . MET A 1 96 ? -15.517 19.226 47.882 1.00 43.75 96 MET A C 1
ATOM 769 O O . MET A 1 96 ? -16.189 18.780 46.952 1.00 43.75 96 MET A O 1
ATOM 773 N N . MET A 1 97 ? -14.518 20.088 47.702 1.00 49.84 97 MET A N 1
ATOM 774 C CA . MET A 1 97 ? -13.927 20.380 46.407 1.00 49.84 97 ME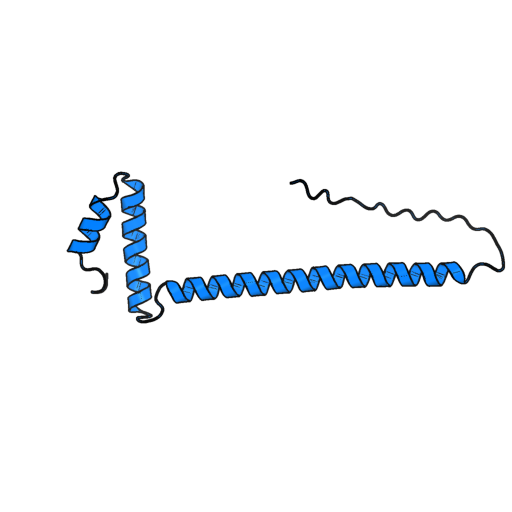T A CA 1
ATOM 775 C C . MET A 1 97 ? -13.305 19.100 45.853 1.00 49.84 97 MET A C 1
ATOM 777 O O . MET A 1 97 ? -12.324 18.601 46.394 1.00 49.84 97 MET A O 1
ATOM 781 N N . ASN A 1 98 ? -13.828 18.612 44.734 1.00 41.84 98 ASN A N 1
ATOM 782 C CA . ASN A 1 98 ? -13.115 17.668 43.884 1.00 41.84 98 ASN A CA 1
ATOM 783 C C . ASN A 1 98 ? -13.017 18.267 42.479 1.00 41.84 98 ASN A C 1
ATOM 785 O O . ASN A 1 98 ? -13.708 17.873 41.542 1.00 41.84 98 ASN A O 1
ATOM 789 N N . LYS A 1 99 ? -12.167 19.294 42.350 1.00 52.56 99 LYS A N 1
ATOM 790 C CA . LYS A 1 99 ? -11.635 19.683 41.044 1.00 52.56 99 LYS A CA 1
ATOM 791 C C . LYS A 1 99 ? -10.580 18.649 40.673 1.00 52.56 99 LYS A C 1
ATOM 793 O O . LYS A 1 99 ? -9.484 18.689 41.223 1.00 52.56 99 LYS A O 1
ATOM 798 N N . LEU A 1 100 ? -10.889 17.763 39.731 1.00 41.56 100 LEU A N 1
ATOM 799 C CA . LEU A 1 100 ? -9.835 17.075 38.992 1.00 41.56 100 LEU A CA 1
ATOM 800 C C . LEU A 1 100 ? -9.512 17.904 37.737 1.00 41.56 100 LEU A C 1
ATOM 802 O O . LEU A 1 100 ? -10.445 18.319 37.044 1.00 41.56 100 LEU A O 1
ATOM 806 N N . PRO A 1 101 ? -8.232 18.215 37.463 1.00 46.47 101 PRO A N 1
ATOM 807 C CA . PRO A 1 101 ? -7.870 19.165 36.427 1.00 46.47 101 PRO A CA 1
ATOM 808 C C . PRO A 1 101 ? -8.074 18.537 35.051 1.00 46.47 101 PRO A C 1
ATOM 810 O O . PRO A 1 101 ? -7.557 17.458 34.759 1.00 46.47 101 PRO A O 1
ATOM 813 N N . LEU A 1 102 ? -8.803 19.244 34.190 1.00 49.34 102 LEU A N 1
ATOM 814 C CA . LEU A 1 102 ? -8.749 19.017 32.754 1.00 49.34 102 LEU A CA 1
ATOM 815 C C . LEU A 1 102 ? -7.358 19.456 32.290 1.00 49.34 102 LEU A C 1
ATOM 817 O O . LEU A 1 102 ? -7.104 20.645 32.116 1.00 49.34 102 LEU A O 1
ATOM 821 N N . ILE A 1 103 ? -6.444 18.500 32.138 1.00 48.72 103 ILE A N 1
ATOM 822 C CA . ILE A 1 103 ? -5.234 18.720 31.348 1.00 48.72 103 ILE A CA 1
ATOM 823 C C . ILE A 1 103 ? -5.710 18.807 29.900 1.00 48.72 103 ILE A C 1
ATOM 825 O O . ILE A 1 103 ? -6.193 17.825 29.330 1.00 48.72 103 ILE A O 1
ATOM 829 N N . GLY A 1 104 ? -5.661 20.024 29.362 1.00 45.16 104 GLY A N 1
ATOM 830 C CA . GLY A 1 104 ? -5.913 20.297 27.960 1.00 45.16 104 GLY A CA 1
ATOM 831 C C . GLY A 1 104 ? -4.890 19.561 27.109 1.00 45.16 104 GLY A C 1
ATOM 832 O O . GLY A 1 104 ? -3.691 19.650 27.352 1.00 45.16 104 GLY A O 1
ATOM 833 N N . PHE A 1 105 ? -5.373 18.832 26.112 1.00 39.97 105 PHE A N 1
ATOM 834 C CA . PHE A 1 105 ? -4.564 18.550 24.941 1.00 39.97 105 PHE A CA 1
ATOM 835 C C . PHE A 1 105 ? -4.833 19.693 23.971 1.00 39.97 105 PHE A C 1
ATOM 837 O O . PHE A 1 105 ? -5.863 19.722 23.298 1.00 39.97 105 PHE A O 1
ATOM 844 N N . GLU A 1 106 ? -3.935 20.676 23.978 1.00 39.00 106 GLU A N 1
ATOM 845 C CA . GLU A 1 106 ? -3.766 21.583 22.852 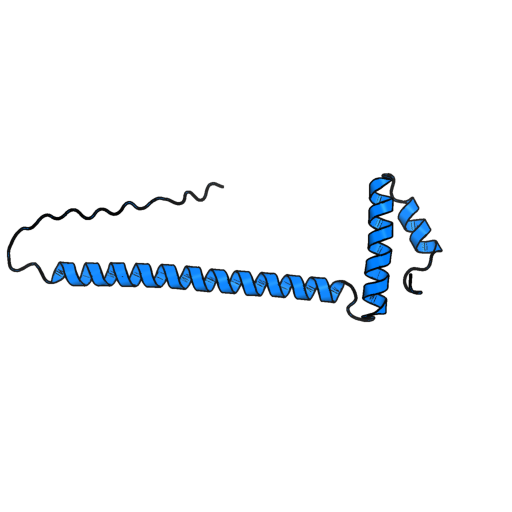1.00 39.00 106 GLU A CA 1
ATOM 846 C C . GLU A 1 106 ? -3.445 20.722 21.629 1.00 39.00 106 GLU A C 1
ATOM 848 O O . GLU A 1 106 ? -2.385 20.109 21.528 1.00 39.00 106 GLU A O 1
ATOM 853 N N . THR A 1 107 ? -4.395 20.623 20.706 1.00 43.97 107 THR A N 1
ATOM 854 C CA . THR A 1 107 ? -4.081 20.271 19.325 1.00 43.97 107 THR A CA 1
ATOM 855 C C . THR A 1 107 ? -3.542 21.538 18.672 1.00 43.97 107 THR A C 1
ATOM 857 O O . THR A 1 107 ? -4.312 22.347 18.150 1.00 43.97 107 THR A O 1
ATOM 860 N N . GLU A 1 108 ? -2.234 21.745 18.789 1.00 43.16 108 GLU A N 1
ATOM 861 C CA . GLU A 1 108 ? -1.507 22.762 18.034 1.00 43.16 108 GLU A CA 1
ATOM 862 C C . GLU A 1 108 ? -1.481 22.345 16.551 1.00 43.16 108 GLU A C 1
ATOM 864 O O . GLU A 1 108 ? -1.290 21.169 16.223 1.00 43.16 108 GLU A O 1
ATOM 869 N N . LYS A 1 109 ? -1.785 23.307 15.678 1.00 38.97 109 LYS A N 1
ATOM 870 C CA . LYS A 1 109 ? -1.702 23.208 14.217 1.00 38.97 109 LYS A CA 1
ATOM 871 C C . LYS A 1 109 ? -0.362 23.738 13.740 1.00 38.97 109 LYS A C 1
ATOM 873 O O . LYS A 1 109 ? 0.109 24.710 14.366 1.00 38.97 109 LYS A O 1
#

Radius of gyration: 30.04 Å; chains: 1; bounding box: 57×38×78 Å

pLDDT: mean 80.64, std 21.35, range [38.97, 98.75]

Organism: NCBI:txid34289

Sequence (109 aa):
MHKLFGMANVIKLIRTLKDPSKKDIAMRTIVVESDMRAKDPDGGCYRIIQELQHQIECKEAELDKIYYTIANCRAQTAHRLQMQTQKIDDGDHCQMMNKLPLIGFETEK

Secondary structure (DSSP, 8-state):
--TTS-HHHHHHHHHH--SHHHHHHHHHHHHHHHHHHHH-TTTHHHHHHHHHHHHHHHHHHHHHHHHHHHHHHHHHHHHHHHHHHTT--SS------------------

Foldseek 3Di:
DDPVQDPVNLVVVLVVDPDPVVSVVSVVVCVQQVVQCVVPVPCGVVVVVVVVVVVVVVVVVVVVVVVVVVVVVVVVVVVVVVVVVVVPPPDDDDDDDDDDDDPDDPPDD